Protein AF-A0A8T4RM89-F1 (afdb_monomer_lite)

Radius of gyration: 18.71 Å; chains: 1; bounding box: 39×29×62 Å

pLDDT: mean 70.45, std 10.04, range [33.88, 85.25]

Sequence (162 aa):
MEKNSELDFRMLSRFYGMNLLLMAIFMAVYLAIGGILQSGLRPEFLQIMAIVLSVIFFLFTYTWLNITHSLFAASWKTEGVLRKSLSILFRKIPFYASVFVFSTAVLLGFGIAYYLAGMGLQKFGWDVQIFVQIFTVLNVIVFYGLLVLNRIGFYRSFSKGE

Foldseek 3Di:
DPPLPPPPVVLVVVLVVVLVVLLVVLLVVLVVVLVVCVVVDDLVCSLVVLLVSLLVSLVLSLQLSVQLVVVSVVVDDNVCSNVVSVVVSVVCVVVCVVVSVVSNVVSVVVSVVLVVVLVVVVVVVDDSVVSSVVVSVVSSVVSVVVVVVVVVVVVVVVSVVD

Secondary structure (DSSP, 8-state):
--------HHHHHHHHHHHHHHHHHHHHHHHHHHHHHHHHS-HHHHHHHHHHHHHHHHHHHHHHHHHHHHHHHTT--HHHHHHHHHHHHHHHTTTTHHHHHHHHHHHHHHHHHHHHHHHHHHTTT--HHHHHHHHHHHHHHHHHHHHHHHHHHHHHHHHTT-

Structure (mmCIF, N/CA/C/O backbone):
data_AF-A0A8T4RM89-F1
#
_entry.id   AF-A0A8T4RM89-F1
#
loop_
_atom_site.group_PDB
_atom_site.id
_atom_site.type_symbol
_atom_site.label_atom_id
_atom_site.label_alt_id
_atom_site.label_comp_id
_atom_site.label_asym_id
_atom_site.label_entity_id
_atom_site.label_seq_id
_atom_site.pdbx_PDB_ins_code
_atom_site.Cartn_x
_atom_site.Cartn_y
_atom_site.Cartn_z
_atom_site.occupancy
_atom_site.B_iso_or_equiv
_atom_site.auth_seq_id
_atom_site.auth_comp_id
_atom_site.auth_asym_id
_atom_site.auth_atom_id
_atom_site.pdbx_PDB_model_num
ATOM 1 N N . MET A 1 1 ? -13.867 -9.755 39.583 1.00 35.09 1 MET A N 1
ATOM 2 C CA . MET A 1 1 ? -14.643 -10.320 38.461 1.00 35.09 1 MET A CA 1
ATOM 3 C C . MET A 1 1 ? -13.851 -10.067 37.195 1.00 35.09 1 MET A C 1
ATOM 5 O O . MET A 1 1 ? -13.931 -8.977 36.642 1.00 35.09 1 MET A O 1
ATOM 9 N N . GLU A 1 2 ? -13.026 -11.035 36.796 1.00 35.41 2 GLU A N 1
ATOM 10 C CA . GLU A 1 2 ? -12.468 -11.066 35.445 1.00 35.41 2 GLU A CA 1
ATOM 11 C C . GLU A 1 2 ? -13.641 -11.156 34.480 1.00 35.41 2 GLU A C 1
ATOM 13 O O . GLU A 1 2 ? -14.396 -12.129 34.461 1.00 35.41 2 GLU A O 1
ATOM 18 N N . LYS A 1 3 ? -13.857 -10.079 33.732 1.00 33.88 3 LYS A N 1
ATOM 19 C CA . LYS A 1 3 ? -14.789 -10.097 32.622 1.00 33.88 3 LYS A CA 1
ATOM 20 C C . LYS A 1 3 ? -14.089 -10.911 31.541 1.00 33.88 3 LYS A C 1
ATOM 22 O O . LYS A 1 3 ? -13.313 -10.347 30.781 1.00 33.88 3 LYS A O 1
ATOM 27 N N . ASN A 1 4 ? -14.317 -12.226 31.528 1.00 39.69 4 ASN A N 1
ATOM 28 C CA . ASN A 1 4 ? -13.999 -13.072 30.384 1.00 39.69 4 ASN A CA 1
ATOM 29 C C . ASN A 1 4 ? -14.623 -12.390 29.165 1.00 39.69 4 ASN A C 1
ATOM 31 O O . ASN A 1 4 ? -15.844 -12.403 28.998 1.00 39.69 4 ASN A O 1
ATOM 35 N N . SER A 1 5 ? -13.811 -11.679 28.384 1.00 47.41 5 SER A N 1
ATOM 36 C CA . SER A 1 5 ? -14.266 -11.069 27.148 1.00 47.41 5 SER A CA 1
ATOM 37 C C . SER A 1 5 ? -14.458 -12.219 26.175 1.00 47.41 5 SER A C 1
ATOM 39 O O . SER A 1 5 ? -13.520 -12.622 25.487 1.00 47.41 5 SER A O 1
ATOM 41 N N . GLU A 1 6 ? -15.654 -12.803 26.173 1.00 50.28 6 GLU A N 1
ATOM 42 C CA . GLU A 1 6 ? -16.072 -13.680 25.091 1.00 50.28 6 GLU A CA 1
ATOM 43 C C . GLU A 1 6 ? -15.785 -12.939 23.785 1.00 50.28 6 GLU A C 1
ATOM 45 O O . GLU A 1 6 ? -16.257 -11.820 23.565 1.00 50.28 6 GLU A O 1
ATOM 50 N N . LEU A 1 7 ? -14.915 -13.529 22.966 1.00 54.19 7 LEU A N 1
ATOM 51 C CA . LEU A 1 7 ? -14.594 -13.031 21.639 1.00 54.19 7 LEU A CA 1
ATOM 52 C C . LEU A 1 7 ? -15.910 -12.895 20.871 1.00 54.19 7 LEU A C 1
ATOM 54 O O . LEU A 1 7 ? -16.490 -13.891 20.442 1.00 54.19 7 LEU A O 1
ATOM 58 N N . ASP A 1 8 ? -16.392 -11.663 20.702 1.00 66.19 8 ASP A N 1
ATOM 59 C CA . ASP A 1 8 ? -17.575 -11.399 19.891 1.00 66.19 8 ASP A CA 1
ATOM 60 C C . ASP A 1 8 ? -17.214 -11.651 18.420 1.00 66.19 8 ASP A C 1
ATOM 62 O O . ASP A 1 8 ? -16.742 -10.773 17.689 1.00 66.19 8 ASP A O 1
ATOM 66 N N . PHE A 1 9 ? -17.430 -12.890 17.978 1.00 66.69 9 PHE A N 1
ATOM 67 C CA . PHE A 1 9 ? -17.194 -13.336 16.607 1.00 66.69 9 PHE A CA 1
ATOM 68 C C . PHE A 1 9 ? -17.958 -12.497 15.574 1.00 66.69 9 PHE A C 1
ATOM 70 O O . PHE A 1 9 ? -17.513 -12.376 14.429 1.00 66.69 9 PHE A O 1
ATOM 77 N N . ARG A 1 10 ? -19.084 -11.876 15.954 1.00 68.38 10 ARG A N 1
ATOM 78 C CA . ARG A 1 10 ? -19.849 -10.979 15.079 1.00 68.38 10 ARG A CA 1
ATOM 79 C C . ARG A 1 10 ? -19.154 -9.624 14.937 1.00 68.38 10 ARG A C 1
ATOM 81 O O . ARG A 1 10 ? -19.173 -9.041 13.852 1.00 68.38 10 ARG A O 1
ATOM 88 N N . MET A 1 11 ? -18.517 -9.123 15.992 1.00 64.94 11 MET A N 1
ATOM 89 C CA . MET A 1 11 ? -17.667 -7.932 15.916 1.00 64.94 11 MET A CA 1
ATOM 90 C C . MET A 1 11 ? -16.384 -8.217 15.115 1.00 64.94 11 MET A C 1
ATOM 92 O O . MET A 1 11 ? -16.002 -7.406 14.267 1.00 64.94 11 MET A O 1
ATOM 96 N N . LEU A 1 12 ? -15.779 -9.395 15.309 1.00 68.44 12 LEU A N 1
ATOM 97 C CA . LEU A 1 12 ? -14.597 -9.852 14.572 1.00 68.44 12 LEU A CA 1
ATOM 98 C C . LEU A 1 12 ? -14.866 -9.956 13.064 1.00 68.44 12 LEU A C 1
ATOM 100 O O . LEU A 1 12 ? -14.082 -9.441 12.268 1.00 68.44 12 LEU A O 1
ATOM 104 N N . SER A 1 13 ? -15.983 -10.570 12.663 1.00 70.62 13 SER A N 1
ATOM 105 C CA . SER A 1 13 ? -16.336 -10.734 11.247 1.00 70.62 13 SER A CA 1
ATOM 106 C C . SER A 1 13 ? -16.664 -9.406 10.566 1.00 70.62 13 SER A C 1
ATOM 108 O O . SER A 1 13 ? -16.230 -9.178 9.439 1.00 70.62 13 SER A O 1
ATOM 110 N N . ARG A 1 14 ? -17.351 -8.482 11.254 1.00 70.69 14 ARG A N 1
ATOM 111 C CA . ARG A 1 14 ? -17.597 -7.117 10.750 1.00 70.69 14 ARG A CA 1
ATOM 112 C C . ARG A 1 14 ? -16.303 -6.334 10.574 1.00 70.69 14 ARG A C 1
ATOM 114 O O . ARG A 1 14 ? -16.141 -5.643 9.571 1.00 70.69 14 ARG A O 1
ATOM 121 N N . PHE A 1 15 ? -15.381 -6.452 11.527 1.00 69.62 15 PHE A N 1
ATOM 122 C CA . PHE A 1 15 ? -14.071 -5.828 11.416 1.00 69.62 15 PHE A CA 1
ATOM 123 C C . PHE A 1 15 ? -13.282 -6.410 10.238 1.00 69.62 15 PHE A C 1
ATOM 125 O O . PHE A 1 15 ? -12.841 -5.655 9.373 1.00 69.62 15 PHE A O 1
ATOM 132 N N . TYR A 1 16 ? -13.154 -7.736 10.151 1.00 72.69 16 TYR A N 1
ATOM 133 C CA . TYR A 1 16 ? -12.455 -8.397 9.045 1.00 72.69 16 TYR A CA 1
ATOM 134 C C . TYR A 1 16 ? -13.074 -8.062 7.689 1.00 72.69 16 TYR A C 1
ATOM 136 O O . TYR A 1 16 ? -12.349 -7.703 6.767 1.00 72.69 16 TYR A O 1
ATOM 144 N N . GLY A 1 17 ? -14.404 -8.096 7.585 1.00 75.19 17 GLY A N 1
ATOM 145 C CA . GLY A 1 17 ? -15.129 -7.721 6.373 1.00 75.19 17 GLY A CA 1
ATOM 146 C C . GLY A 1 17 ? -14.860 -6.275 5.960 1.00 75.19 17 GLY A C 1
ATOM 147 O O . GLY A 1 17 ? -14.591 -6.014 4.792 1.00 75.19 17 GLY A O 1
ATOM 148 N N . MET A 1 18 ? -14.837 -5.337 6.912 1.00 73.00 18 MET A N 1
ATOM 149 C CA . MET A 1 18 ? -14.499 -3.939 6.629 1.00 73.00 18 MET A CA 1
ATOM 150 C C . MET A 1 18 ? -13.043 -3.776 6.174 1.00 73.00 18 MET A C 1
ATOM 152 O O . MET A 1 18 ? -12.780 -3.010 5.253 1.00 73.00 18 MET A O 1
ATOM 156 N N . ASN A 1 19 ? -12.095 -4.496 6.781 1.00 72.62 19 ASN A N 1
ATOM 157 C CA . ASN A 1 19 ? -10.687 -4.425 6.376 1.00 72.62 19 ASN A CA 1
ATOM 158 C C . ASN A 1 19 ? -10.471 -5.049 4.997 1.00 72.62 19 ASN A C 1
ATOM 160 O O . ASN A 1 19 ? -9.739 -4.472 4.203 1.00 72.62 19 ASN A O 1
ATOM 164 N N . LEU A 1 20 ? -11.136 -6.169 4.695 1.00 74.81 20 LEU A N 1
ATOM 165 C CA . LEU A 1 20 ? -11.129 -6.792 3.369 1.00 74.81 20 LEU A CA 1
ATOM 166 C C . LEU A 1 20 ? -11.742 -5.874 2.311 1.00 74.81 20 LEU A C 1
ATOM 168 O O . LEU A 1 20 ? -11.179 -5.730 1.231 1.00 74.81 20 LEU A O 1
ATOM 172 N N . LEU A 1 21 ? -12.857 -5.211 2.628 1.00 78.00 21 LEU A N 1
ATOM 173 C CA . LEU A 1 21 ? -13.485 -4.248 1.727 1.00 78.00 21 LEU A CA 1
ATOM 174 C C . LEU A 1 21 ? -12.573 -3.045 1.469 1.00 78.00 21 LEU A C 1
ATOM 176 O O . LEU A 1 21 ? -12.361 -2.678 0.317 1.00 78.00 21 LEU A O 1
ATOM 180 N N . LEU A 1 22 ? -12.001 -2.456 2.525 1.00 73.94 22 LEU A N 1
ATOM 181 C CA . LEU A 1 22 ? -11.028 -1.370 2.393 1.00 73.94 22 LEU A CA 1
ATOM 182 C C . LEU A 1 22 ? -9.839 -1.818 1.547 1.00 73.94 22 LEU A C 1
ATOM 184 O O . LEU A 1 22 ? -9.457 -1.116 0.621 1.00 73.94 22 LEU A O 1
ATOM 188 N N . MET A 1 23 ? -9.306 -3.006 1.819 1.00 73.56 23 MET A N 1
ATOM 189 C CA . MET A 1 23 ? -8.231 -3.621 1.051 1.00 73.56 23 MET A CA 1
ATOM 190 C C . MET A 1 23 ? -8.590 -3.767 -0.433 1.00 73.56 23 MET A C 1
ATOM 192 O O . MET A 1 23 ? -7.787 -3.375 -1.273 1.00 73.56 23 MET A O 1
ATOM 196 N N . ALA A 1 24 ? -9.785 -4.253 -0.768 1.00 76.88 24 ALA A N 1
ATOM 197 C CA . ALA A 1 24 ? -10.232 -4.392 -2.153 1.00 76.88 24 ALA A CA 1
ATOM 198 C C . ALA A 1 24 ? -10.378 -3.034 -2.861 1.00 76.88 24 ALA A C 1
ATOM 200 O O . ALA A 1 24 ? -9.917 -2.876 -3.991 1.00 76.88 24 ALA A O 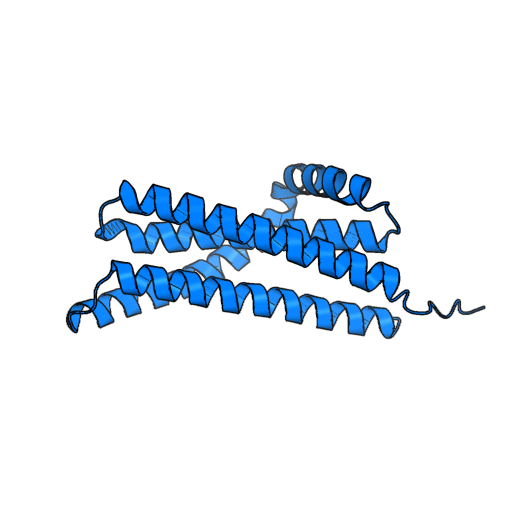1
ATOM 201 N N . ILE A 1 25 ? -10.966 -2.037 -2.186 1.00 81.44 25 ILE A N 1
ATOM 202 C CA . ILE A 1 25 ? -11.089 -0.663 -2.706 1.00 81.44 25 ILE A CA 1
ATOM 203 C C . ILE A 1 25 ? -9.704 -0.090 -2.987 1.00 81.44 25 ILE A C 1
ATOM 205 O O . ILE A 1 25 ? -9.446 0.455 -4.057 1.00 81.44 25 ILE A O 1
ATOM 209 N N . PHE A 1 26 ? -8.795 -0.251 -2.032 1.00 77.88 26 PHE A N 1
ATOM 210 C CA . PHE A 1 26 ? -7.425 0.189 -2.170 1.00 77.88 26 PHE A CA 1
ATOM 211 C C . PHE A 1 26 ? -6.739 -0.499 -3.350 1.00 77.88 26 PHE A C 1
ATOM 213 O O . PHE A 1 26 ? -6.198 0.180 -4.221 1.00 77.88 26 PHE A O 1
ATOM 220 N N . MET A 1 27 ? -6.815 -1.821 -3.437 1.00 78.19 27 MET A N 1
ATOM 221 C CA . MET A 1 27 ? -6.244 -2.562 -4.553 1.00 78.19 27 MET A CA 1
ATOM 222 C C . MET A 1 27 ? -6.765 -2.050 -5.903 1.00 78.19 27 MET A C 1
ATOM 224 O O . MET A 1 27 ? -5.969 -1.825 -6.813 1.00 78.19 27 MET A O 1
ATOM 228 N N . ALA A 1 28 ? -8.068 -1.783 -6.018 1.00 83.31 28 ALA A N 1
ATOM 229 C CA . ALA A 1 28 ? -8.649 -1.210 -7.229 1.00 83.31 28 ALA A CA 1
ATOM 230 C C . ALA A 1 28 ? -8.069 0.178 -7.555 1.00 83.31 28 ALA A C 1
ATOM 232 O O . ALA A 1 28 ? -7.709 0.435 -8.702 1.00 83.31 28 ALA A O 1
ATOM 233 N N . VAL A 1 29 ? -7.914 1.053 -6.554 1.00 83.94 29 VAL A N 1
ATOM 234 C CA . VAL A 1 29 ? -7.299 2.381 -6.725 1.00 83.94 29 VAL A CA 1
ATOM 235 C C . VAL A 1 29 ? -5.838 2.268 -7.167 1.00 83.94 29 VAL A C 1
ATOM 237 O O . VAL A 1 29 ? -5.429 2.957 -8.098 1.00 83.94 29 VAL A O 1
ATOM 240 N N . TYR A 1 30 ? -5.056 1.390 -6.540 1.00 82.88 30 TYR A N 1
ATOM 241 C CA . TYR A 1 30 ? -3.652 1.174 -6.891 1.00 82.88 30 TYR A CA 1
ATOM 242 C C . TYR A 1 30 ? -3.492 0.670 -8.328 1.00 82.88 30 TYR A C 1
ATOM 244 O O . TYR A 1 30 ? -2.686 1.217 -9.081 1.00 82.88 30 TYR A O 1
ATOM 252 N N . LEU A 1 31 ? -4.300 -0.314 -8.736 1.00 82.00 31 LEU A N 1
ATOM 253 C CA . LEU A 1 31 ? -4.291 -0.835 -10.104 1.00 82.00 31 LEU A CA 1
ATOM 254 C C . LEU A 1 31 ? -4.750 0.217 -11.122 1.00 82.00 31 LEU A C 1
ATOM 256 O O . LEU A 1 31 ? -4.137 0.338 -12.180 1.00 82.00 31 LEU A O 1
ATOM 260 N N . ALA A 1 32 ? -5.778 1.008 -10.800 1.00 85.25 32 ALA A N 1
ATOM 261 C CA . ALA A 1 32 ? -6.267 2.069 -11.677 1.00 85.25 32 ALA A CA 1
ATOM 262 C C . ALA A 1 32 ? -5.213 3.168 -11.887 1.00 85.25 32 ALA A C 1
ATOM 264 O O . ALA A 1 32 ? -4.906 3.519 -13.025 1.00 85.25 32 ALA A O 1
ATOM 265 N N . ILE A 1 33 ? -4.612 3.675 -10.803 1.00 83.31 33 ILE A N 1
ATOM 266 C CA . ILE A 1 33 ? -3.549 4.687 -10.883 1.00 83.31 33 ILE A CA 1
ATOM 267 C C . ILE A 1 33 ? -2.328 4.115 -11.612 1.00 83.31 33 ILE A C 1
ATOM 269 O O . ILE A 1 33 ? -1.777 4.776 -12.491 1.00 83.31 33 ILE A O 1
ATOM 273 N N . GLY A 1 34 ? -1.934 2.878 -11.296 1.00 80.88 34 GLY A N 1
ATOM 274 C CA . GLY A 1 34 ? -0.837 2.185 -11.969 1.00 80.88 34 GLY A CA 1
ATOM 275 C C . GLY A 1 34 ? -1.067 2.046 -13.475 1.00 80.88 34 GLY A C 1
ATOM 276 O O . GLY A 1 34 ? -0.172 2.363 -14.254 1.00 80.88 34 GLY A O 1
ATOM 277 N N . GLY A 1 35 ? -2.273 1.651 -13.893 1.00 81.62 35 GLY A N 1
ATOM 278 C CA . GLY A 1 35 ? -2.643 1.530 -15.305 1.00 81.62 35 GLY A CA 1
ATOM 279 C C . GLY A 1 35 ? -2.631 2.869 -16.049 1.00 81.62 35 GLY A C 1
ATOM 280 O O . GLY A 1 35 ? -2.062 2.960 -17.137 1.00 81.62 35 GLY A O 1
ATOM 281 N N . ILE A 1 36 ? -3.184 3.929 -15.447 1.00 84.06 36 ILE A N 1
ATOM 282 C CA . ILE A 1 36 ? -3.164 5.282 -16.031 1.00 84.06 36 ILE A CA 1
ATOM 283 C C . ILE A 1 36 ? -1.719 5.754 -16.220 1.00 84.06 36 ILE A C 1
ATOM 285 O O . ILE A 1 36 ? -1.348 6.193 -17.308 1.00 84.06 36 ILE A O 1
ATOM 289 N N . LEU A 1 37 ? -0.880 5.624 -15.191 1.00 80.25 37 LEU A N 1
ATOM 290 C CA . LEU A 1 37 ? 0.514 6.062 -15.262 1.00 80.25 37 LEU A CA 1
ATOM 291 C C . LEU A 1 37 ? 1.323 5.258 -16.283 1.00 80.25 37 LEU A C 1
ATOM 293 O O . LEU A 1 37 ? 2.133 5.840 -17.001 1.00 80.25 37 LEU A O 1
ATOM 297 N N . GLN A 1 38 ? 1.072 3.952 -16.406 1.00 76.25 38 GLN A N 1
ATOM 298 C CA . GLN A 1 38 ? 1.719 3.119 -17.422 1.00 76.25 38 GLN A CA 1
ATOM 299 C C . GLN A 1 38 ? 1.408 3.574 -18.852 1.00 76.25 38 GLN A C 1
ATOM 301 O O . GLN A 1 38 ? 2.278 3.470 -19.710 1.00 76.25 38 GLN A O 1
ATOM 306 N N . SER A 1 39 ? 0.213 4.114 -19.109 1.00 78.31 39 SER A N 1
ATOM 307 C CA . SER A 1 39 ? -0.162 4.593 -20.448 1.00 78.31 39 SER A CA 1
ATOM 308 C C . SER A 1 39 ? 0.529 5.899 -20.867 1.00 78.31 39 SER A C 1
ATOM 310 O O . SER A 1 39 ? 0.639 6.175 -22.059 1.00 78.31 39 SER A O 1
ATOM 312 N N . GLY A 1 40 ? 1.003 6.700 -19.905 1.00 79.19 40 GLY A N 1
ATOM 313 C CA . GLY A 1 40 ? 1.611 8.013 -20.157 1.00 79.19 40 GLY A CA 1
ATOM 314 C C . GLY A 1 40 ? 3.127 8.081 -19.956 1.00 79.19 40 GLY A C 1
ATOM 315 O O . GLY A 1 40 ? 3.738 9.098 -20.285 1.00 79.19 40 GLY A O 1
ATOM 316 N N . LEU A 1 41 ? 3.748 7.039 -19.396 1.00 80.50 41 LEU A N 1
ATOM 317 C CA . LEU A 1 41 ? 5.166 7.034 -19.033 1.00 80.50 41 LEU A CA 1
ATOM 318 C C . LEU A 1 41 ? 6.008 6.214 -20.008 1.00 80.50 41 LEU A C 1
ATOM 320 O O . LEU A 1 41 ? 5.593 5.173 -20.510 1.00 80.50 41 LEU A O 1
ATOM 324 N N . ARG A 1 42 ? 7.251 6.659 -20.222 1.00 77.88 42 ARG A N 1
ATOM 325 C CA . ARG A 1 42 ? 8.227 5.881 -20.990 1.00 77.88 42 ARG A CA 1
ATOM 326 C C . ARG A 1 42 ? 8.578 4.581 -20.247 1.00 77.88 42 ARG A C 1
ATOM 328 O O . ARG A 1 42 ? 8.692 4.622 -19.018 1.00 77.88 42 ARG A O 1
ATOM 335 N N . PRO A 1 43 ? 8.838 3.466 -20.962 1.00 71.81 43 PRO A N 1
ATOM 336 C CA . PRO A 1 43 ? 9.138 2.156 -20.368 1.00 71.81 43 PRO A CA 1
ATOM 337 C C . PRO A 1 43 ? 10.243 2.171 -19.302 1.00 71.81 43 PRO A C 1
ATOM 339 O O . PRO A 1 43 ? 10.142 1.507 -18.273 1.00 71.81 43 PRO A O 1
ATOM 342 N N . GLU A 1 44 ? 11.267 2.990 -19.528 1.00 75.38 44 GLU A N 1
ATOM 343 C CA . GLU A 1 44 ? 12.419 3.225 -18.648 1.00 75.38 44 GLU A CA 1
ATOM 344 C C . GLU A 1 44 ? 12.036 3.750 -17.250 1.00 75.38 44 GLU A C 1
ATOM 346 O O . GLU A 1 44 ? 12.696 3.419 -16.266 1.00 75.38 44 GLU A O 1
ATOM 351 N N . PHE A 1 45 ? 10.928 4.490 -17.118 1.00 78.25 45 PHE A N 1
ATOM 352 C CA . PHE A 1 45 ? 10.457 5.012 -15.829 1.00 78.25 45 PHE A CA 1
ATOM 353 C C . PHE A 1 45 ? 9.391 4.140 -15.157 1.00 78.25 45 PHE A C 1
ATOM 355 O O . PHE A 1 45 ? 9.079 4.361 -13.984 1.00 78.25 45 PHE A O 1
ATOM 362 N N . LEU A 1 46 ? 8.838 3.138 -15.853 1.00 73.94 46 LEU A N 1
ATOM 363 C CA . LEU A 1 46 ? 7.726 2.329 -15.339 1.00 73.94 46 LEU A CA 1
ATOM 364 C C . LEU A 1 46 ? 8.092 1.570 -14.064 1.00 73.94 46 LEU A C 1
ATOM 366 O O . LEU A 1 46 ? 7.295 1.516 -13.129 1.00 73.94 46 LEU A O 1
ATOM 370 N N . GLN A 1 47 ? 9.305 1.019 -13.999 1.00 70.00 47 GLN A N 1
ATOM 371 C CA . GLN A 1 47 ? 9.760 0.253 -12.837 1.00 70.00 47 GLN A CA 1
ATOM 372 C C . GLN A 1 47 ? 9.928 1.145 -11.603 1.00 70.00 47 GLN A C 1
ATOM 374 O O . GLN A 1 47 ? 9.429 0.811 -10.530 1.00 70.00 47 GLN A O 1
ATOM 379 N N . ILE A 1 48 ? 10.574 2.305 -11.763 1.00 74.19 48 ILE A N 1
ATOM 380 C CA . ILE A 1 48 ? 10.781 3.271 -10.676 1.00 74.19 48 ILE A CA 1
ATOM 381 C C . ILE A 1 48 ? 9.435 3.808 -10.186 1.00 74.19 48 ILE A C 1
ATOM 383 O O . ILE A 1 48 ? 9.185 3.843 -8.982 1.00 74.19 48 ILE A O 1
ATOM 387 N N . MET A 1 49 ? 8.537 4.162 -11.109 1.00 77.44 49 MET A N 1
ATOM 388 C CA . MET A 1 49 ? 7.206 4.646 -10.755 1.00 77.44 49 MET A CA 1
ATOM 389 C C . MET A 1 49 ? 6.400 3.580 -10.008 1.00 77.44 49 MET A C 1
ATOM 391 O O . MET A 1 49 ? 5.793 3.888 -8.986 1.00 77.44 49 MET A O 1
ATOM 395 N N . ALA A 1 50 ? 6.432 2.322 -10.460 1.00 73.44 50 ALA A N 1
ATOM 396 C CA . ALA A 1 50 ? 5.758 1.222 -9.776 1.00 73.44 50 ALA A CA 1
ATOM 397 C C . ALA A 1 50 ? 6.264 1.050 -8.333 1.00 73.44 50 ALA A C 1
ATOM 399 O O . ALA A 1 50 ? 5.453 0.867 -7.424 1.00 73.44 50 ALA A O 1
ATOM 400 N N . ILE A 1 51 ? 7.577 1.167 -8.094 1.00 72.75 51 ILE A N 1
ATOM 401 C CA . ILE A 1 51 ? 8.158 1.116 -6.741 1.00 72.75 51 ILE A CA 1
ATOM 402 C C . ILE A 1 51 ? 7.633 2.272 -5.886 1.00 72.75 51 ILE A C 1
ATOM 404 O O . ILE A 1 51 ? 7.097 2.033 -4.804 1.00 72.75 51 ILE A O 1
ATOM 408 N N . VAL A 1 52 ? 7.750 3.513 -6.370 1.00 76.00 52 VAL A N 1
ATOM 409 C CA . VAL A 1 52 ? 7.327 4.716 -5.630 1.00 76.00 52 VAL A CA 1
ATOM 410 C C . VAL A 1 52 ? 5.842 4.648 -5.282 1.00 76.00 52 VAL A C 1
ATOM 412 O O . VAL A 1 52 ? 5.466 4.880 -4.131 1.00 76.00 52 VAL A O 1
ATOM 415 N N . LEU A 1 53 ? 5.005 4.266 -6.251 1.00 78.31 53 LEU A N 1
ATOM 416 C CA . LEU A 1 53 ? 3.571 4.123 -6.037 1.00 78.31 53 LEU A CA 1
ATOM 417 C C . LEU A 1 53 ? 3.285 3.065 -4.970 1.00 78.31 53 LEU A C 1
ATOM 419 O O . LEU A 1 53 ? 2.517 3.326 -4.051 1.00 78.31 53 LEU A O 1
ATOM 423 N N . SER A 1 54 ? 3.940 1.903 -5.057 1.00 74.81 54 SER A N 1
ATOM 424 C CA . SER A 1 54 ? 3.772 0.810 -4.091 1.00 74.81 54 SER A CA 1
ATOM 425 C C . SER A 1 54 ? 4.151 1.247 -2.682 1.00 74.81 54 SER A C 1
ATOM 427 O O . SER A 1 54 ? 3.412 0.975 -1.743 1.00 74.81 54 SER A O 1
ATOM 429 N N . VAL A 1 55 ? 5.260 1.977 -2.529 1.00 74.25 55 VAL A N 1
ATOM 430 C CA . VAL A 1 55 ? 5.732 2.465 -1.226 1.00 74.25 55 VAL A CA 1
ATOM 431 C C . VAL A 1 55 ? 4.695 3.362 -0.563 1.00 74.25 55 VAL A C 1
ATOM 433 O O . VAL A 1 55 ? 4.266 3.094 0.562 1.00 74.25 55 VAL A O 1
ATOM 436 N N . ILE A 1 56 ? 4.267 4.410 -1.272 1.00 76.38 56 ILE A N 1
ATOM 437 C CA . ILE A 1 56 ? 3.283 5.376 -0.767 1.00 76.38 56 ILE A CA 1
ATOM 438 C C . ILE A 1 56 ? 1.985 4.649 -0.417 1.00 76.38 56 ILE A C 1
ATOM 440 O O . ILE A 1 56 ? 1.408 4.847 0.656 1.00 76.38 56 ILE A O 1
ATOM 444 N N . PHE A 1 57 ? 1.552 3.771 -1.316 1.00 78.69 57 PHE A N 1
ATOM 445 C CA . PHE A 1 57 ? 0.295 3.061 -1.209 1.00 78.69 57 PHE A CA 1
ATOM 446 C C . PHE A 1 57 ? 0.251 2.095 -0.019 1.00 78.69 57 PHE A C 1
ATOM 448 O O . PHE A 1 57 ? -0.705 2.089 0.764 1.00 78.69 57 PHE A O 1
ATOM 455 N N . PHE A 1 58 ? 1.308 1.307 0.155 1.00 74.69 58 PHE A N 1
ATOM 456 C CA . PHE A 1 58 ? 1.446 0.349 1.244 1.00 74.69 58 PHE A CA 1
ATOM 457 C C . PHE A 1 58 ? 1.523 1.039 2.599 1.00 74.69 58 PHE A C 1
ATOM 459 O O . PHE A 1 58 ? 0.819 0.645 3.530 1.00 74.69 58 PHE A O 1
ATOM 466 N N . LEU A 1 59 ? 2.293 2.119 2.706 1.00 74.81 59 LEU A N 1
ATOM 467 C CA . LEU A 1 59 ? 2.396 2.884 3.945 1.00 74.81 59 LEU A CA 1
ATOM 468 C C . LEU A 1 59 ? 1.064 3.501 4.365 1.00 74.81 59 LEU A C 1
ATOM 470 O O . LEU A 1 59 ? 0.665 3.409 5.533 1.00 74.81 59 LEU A O 1
ATOM 474 N N . PHE A 1 60 ? 0.353 4.088 3.406 1.00 77.88 60 PHE A N 1
ATOM 475 C CA . PHE A 1 60 ? -0.958 4.673 3.646 1.00 77.88 60 PHE A CA 1
ATOM 476 C C . PHE A 1 60 ? -1.969 3.613 4.097 1.00 77.88 60 PHE A C 1
ATOM 478 O O . PHE A 1 60 ? -2.619 3.773 5.132 1.00 77.88 60 PHE A O 1
ATOM 485 N N . THR A 1 61 ? -2.035 2.492 3.373 1.00 76.94 61 THR A N 1
ATOM 486 C CA . THR A 1 61 ? -2.949 1.380 3.667 1.00 76.94 61 THR A CA 1
ATOM 487 C C . THR A 1 61 ? -2.651 0.762 5.034 1.00 76.94 61 THR A C 1
ATOM 489 O O . THR A 1 61 ? -3.558 0.591 5.847 1.00 76.94 61 THR A O 1
ATOM 492 N N . TYR A 1 62 ? -1.380 0.490 5.341 1.00 74.81 62 TYR A N 1
ATOM 493 C CA . TYR A 1 62 ? -0.963 -0.055 6.635 1.00 74.81 62 TYR A CA 1
ATOM 494 C C . TYR A 1 62 ? -1.351 0.861 7.800 1.00 74.81 62 TYR A C 1
ATOM 496 O O . TYR A 1 62 ? -1.904 0.407 8.807 1.00 74.81 62 TYR A O 1
ATOM 504 N N . THR A 1 63 ? -1.090 2.162 7.662 1.00 74.38 63 THR A N 1
ATOM 505 C CA . THR A 1 63 ? -1.374 3.147 8.712 1.00 74.38 63 THR A CA 1
ATOM 506 C C . THR A 1 63 ? -2.874 3.303 8.926 1.00 74.38 63 THR A C 1
ATOM 508 O O . THR A 1 63 ? -3.338 3.265 10.067 1.00 74.38 63 THR A O 1
ATOM 511 N N . TRP A 1 64 ? -3.652 3.418 7.847 1.00 76.94 64 TRP A N 1
ATOM 512 C CA . TRP A 1 64 ? -5.100 3.557 7.957 1.00 76.94 64 TRP A CA 1
ATOM 513 C C . TRP A 1 64 ? -5.718 2.309 8.596 1.00 76.94 64 TRP A C 1
ATOM 515 O O . TRP A 1 64 ? -6.429 2.438 9.592 1.00 76.94 64 TRP A O 1
ATOM 525 N N . LEU A 1 65 ? -5.365 1.103 8.139 1.00 76.31 65 LEU A N 1
ATOM 526 C CA . LEU A 1 65 ? -5.873 -0.135 8.742 1.00 76.31 65 LEU A CA 1
ATOM 527 C C . LEU A 1 65 ? -5.539 -0.224 10.241 1.00 76.31 65 LEU A C 1
ATOM 529 O O . LEU A 1 65 ? -6.389 -0.640 11.025 1.00 76.31 65 LEU A O 1
ATOM 533 N N . ASN A 1 66 ? -4.350 0.221 10.669 1.00 74.12 66 ASN A N 1
ATOM 534 C CA . ASN A 1 66 ? -3.993 0.275 12.092 1.00 74.12 66 ASN A CA 1
ATOM 535 C C . ASN A 1 66 ? -4.869 1.246 12.889 1.00 74.12 66 ASN A C 1
ATOM 537 O O . ASN A 1 66 ? -5.364 0.889 13.955 1.00 74.12 66 ASN A O 1
ATOM 541 N N . ILE A 1 67 ? -5.114 2.448 12.369 1.00 73.75 67 ILE A N 1
ATOM 542 C CA . ILE A 1 67 ? -5.964 3.440 13.040 1.00 73.75 67 ILE A CA 1
ATOM 543 C C . ILE A 1 67 ? -7.414 2.950 13.115 1.00 73.75 67 ILE A C 1
ATOM 545 O O . ILE A 1 67 ? -8.048 3.031 14.169 1.00 73.75 67 ILE A O 1
ATOM 549 N N . THR A 1 68 ? -7.943 2.432 12.005 1.00 73.00 68 THR A N 1
ATOM 550 C CA . THR A 1 68 ? -9.277 1.828 11.927 1.00 73.00 68 THR A CA 1
ATOM 551 C C . THR A 1 68 ? -9.416 0.705 12.948 1.00 73.00 68 THR A C 1
ATOM 553 O O . THR A 1 68 ? -10.425 0.639 13.645 1.00 73.00 68 THR A O 1
ATOM 556 N N . HIS A 1 69 ? -8.383 -0.124 13.100 1.00 71.50 69 HIS A N 1
ATOM 557 C CA . HIS A 1 69 ? -8.331 -1.185 14.098 1.00 71.50 69 HIS A CA 1
ATOM 558 C C . HIS A 1 69 ? -8.358 -0.667 15.538 1.00 71.50 69 HIS A C 1
ATOM 560 O O . HIS A 1 69 ? -9.231 -1.076 16.302 1.00 71.50 69 HIS A O 1
ATOM 566 N N . SER A 1 70 ? -7.479 0.272 15.902 1.00 70.44 70 SER A N 1
ATOM 567 C CA . SER A 1 70 ? -7.444 0.840 17.258 1.00 70.44 70 SER A CA 1
ATOM 568 C C . SER A 1 70 ? -8.768 1.499 17.652 1.00 70.44 70 SER A C 1
ATOM 570 O O . SER A 1 70 ? -9.210 1.386 18.793 1.00 70.44 70 SER A O 1
ATOM 572 N N . LEU A 1 71 ? -9.436 2.163 16.706 1.00 72.50 71 LEU A N 1
ATOM 573 C CA . LEU A 1 71 ? -10.749 2.763 16.944 1.00 72.50 71 LEU A CA 1
ATOM 574 C C . LEU A 1 71 ? -11.850 1.708 17.111 1.00 72.50 71 LEU A C 1
ATOM 576 O O . LEU A 1 71 ? -12.728 1.875 17.954 1.00 72.50 71 LEU A O 1
ATOM 580 N N . PHE A 1 72 ? -11.802 0.618 16.343 1.00 70.75 72 PHE A N 1
ATOM 581 C CA . PHE A 1 72 ? -12.771 -0.472 16.469 1.00 70.75 72 PHE A CA 1
ATOM 582 C C . PHE A 1 72 ? -12.612 -1.221 17.800 1.00 70.75 72 PHE A C 1
ATOM 584 O O . PHE A 1 72 ? -13.611 -1.495 18.460 1.00 70.75 72 PHE A O 1
ATOM 591 N N . ALA A 1 73 ? -11.370 -1.469 18.238 1.00 66.75 73 ALA A N 1
ATOM 592 C CA . ALA A 1 73 ? -11.066 -2.055 19.547 1.00 66.75 73 ALA A CA 1
ATOM 593 C C . ALA A 1 73 ? -11.591 -1.190 20.709 1.00 66.75 73 ALA A C 1
ATOM 595 O O . ALA A 1 73 ? -12.075 -1.708 21.711 1.00 66.75 73 ALA A O 1
ATOM 596 N N . ALA A 1 74 ? -11.606 0.135 20.540 1.00 68.25 74 ALA A N 1
ATOM 597 C CA . ALA A 1 74 ? -12.206 1.069 21.492 1.00 68.25 74 ALA A CA 1
ATOM 598 C C . ALA A 1 74 ? -13.756 1.114 21.450 1.00 68.25 74 ALA A C 1
ATOM 600 O O . ALA A 1 74 ? -14.350 2.051 21.980 1.00 68.25 74 ALA A O 1
ATOM 601 N N . SER A 1 75 ? -14.421 0.129 20.826 1.00 67.31 75 SER A N 1
ATOM 602 C CA . SER A 1 75 ? -15.890 -0.026 20.758 1.00 67.31 75 SER A CA 1
ATOM 603 C C . SER A 1 75 ? -16.644 1.070 19.987 1.00 67.31 75 SER A C 1
ATOM 605 O O . SER A 1 75 ? -17.789 1.404 20.294 1.00 67.31 75 SER A O 1
ATOM 607 N N . TRP A 1 76 ? -16.026 1.643 18.952 1.00 66.56 76 TRP A N 1
ATOM 608 C CA . TRP A 1 76 ? -16.668 2.656 18.108 1.00 66.56 76 TRP A CA 1
ATOM 609 C C . TRP A 1 76 ? -17.605 2.029 17.060 1.00 66.56 76 TRP A C 1
ATOM 611 O O . TRP A 1 76 ? -17.313 0.980 16.488 1.00 66.56 76 TRP A O 1
ATOM 621 N N . LYS A 1 77 ? -18.721 2.706 16.740 1.00 72.75 77 LYS A N 1
ATOM 622 C CA . LYS A 1 77 ? -19.606 2.316 15.622 1.00 72.75 77 LYS A CA 1
ATOM 623 C C . LYS A 1 77 ? -18.847 2.382 14.289 1.00 72.75 77 LYS A C 1
ATOM 625 O O . LYS A 1 77 ? -18.128 3.349 14.045 1.00 72.75 77 LYS A O 1
ATOM 630 N N . THR A 1 78 ? -19.069 1.407 13.404 1.00 68.44 78 THR A N 1
ATOM 631 C CA . THR A 1 78 ? -18.348 1.213 12.127 1.00 68.44 78 THR A CA 1
ATOM 632 C C . THR A 1 78 ? -18.245 2.480 11.265 1.00 68.44 78 THR A C 1
ATOM 634 O O . THR A 1 78 ? -17.160 2.832 10.810 1.00 68.44 78 THR A O 1
ATOM 637 N N . GLU A 1 79 ? -19.343 3.218 11.100 1.00 69.81 79 GLU A N 1
ATOM 638 C CA . GLU A 1 79 ? -19.376 4.469 10.327 1.00 69.81 79 GLU A CA 1
ATOM 639 C C . GLU A 1 79 ? -18.506 5.574 10.959 1.00 69.81 79 GLU A C 1
ATOM 641 O O . GLU A 1 79 ? -17.729 6.254 10.283 1.00 69.81 79 GLU A O 1
ATOM 646 N N . GLY A 1 80 ? -18.560 5.697 12.289 1.00 72.69 80 GLY A N 1
ATOM 647 C CA . GLY A 1 80 ? -17.733 6.634 13.049 1.00 72.69 80 GLY A CA 1
ATOM 648 C C . GLY A 1 80 ? -16.246 6.278 13.012 1.00 72.69 80 GLY A C 1
ATOM 649 O O . GLY A 1 80 ? -15.403 7.176 13.000 1.00 72.69 80 GLY A O 1
ATOM 650 N N . VAL A 1 81 ? -15.917 4.984 12.936 1.00 76.19 81 VAL A N 1
ATOM 651 C CA . VAL A 1 81 ? -14.537 4.499 12.807 1.00 76.19 81 VAL A CA 1
ATOM 652 C C . VAL A 1 81 ? -13.922 4.944 11.486 1.00 76.19 81 VAL A C 1
ATOM 654 O O . VAL A 1 81 ? -12.824 5.495 11.494 1.00 76.19 81 VAL A O 1
ATOM 657 N N . LEU A 1 82 ? -14.613 4.756 10.359 1.00 74.94 82 LEU A N 1
ATOM 658 C CA . LEU A 1 82 ? -14.083 5.123 9.041 1.00 74.94 82 LEU A CA 1
ATOM 659 C C . LEU A 1 82 ? -13.790 6.625 8.951 1.00 74.94 82 LEU A C 1
ATOM 661 O O . LEU A 1 82 ? -12.661 7.022 8.659 1.00 74.94 82 LEU A O 1
ATOM 665 N N . ARG A 1 83 ? -14.759 7.472 9.312 1.00 78.44 83 ARG A N 1
ATOM 666 C CA . ARG A 1 83 ? -14.586 8.933 9.262 1.00 78.44 83 ARG A CA 1
ATOM 667 C C . ARG A 1 83 ? -13.480 9.419 10.201 1.00 78.44 83 ARG A C 1
ATOM 669 O O . ARG A 1 83 ? -12.662 10.261 9.828 1.00 78.44 83 ARG A O 1
ATOM 676 N N . LYS A 1 84 ? -13.431 8.880 11.422 1.00 79.12 84 LYS A N 1
ATOM 677 C CA . LYS A 1 84 ? -12.428 9.277 12.414 1.00 79.12 84 LYS A CA 1
ATOM 678 C C . LYS A 1 84 ? -11.038 8.741 12.072 1.00 79.12 84 LYS A C 1
ATOM 680 O O . LYS A 1 84 ? -10.062 9.451 12.290 1.00 79.12 84 LYS A O 1
ATOM 685 N N . SER A 1 85 ? -10.943 7.548 11.487 1.00 76.62 85 SER A N 1
ATOM 686 C CA . SER A 1 85 ? -9.667 6.974 11.050 1.00 76.62 85 SER A CA 1
ATOM 687 C C . SER A 1 85 ? -9.003 7.810 9.960 1.00 76.62 85 SER A C 1
ATOM 689 O O . SER A 1 85 ? -7.834 8.149 10.113 1.00 76.62 85 SER A O 1
ATOM 691 N N . LEU A 1 86 ? -9.764 8.266 8.960 1.00 77.25 86 LEU A N 1
ATOM 692 C CA . LEU A 1 86 ? -9.293 9.229 7.958 1.00 77.25 86 LEU A CA 1
ATOM 693 C C . LEU A 1 86 ? -8.800 10.530 8.595 1.00 77.25 86 LEU A C 1
ATOM 695 O O . LEU A 1 86 ? -7.695 10.989 8.315 1.00 77.25 86 LEU A O 1
ATOM 699 N N . SER A 1 87 ? -9.595 11.116 9.495 1.00 80.00 87 SER A N 1
ATOM 700 C CA . SER A 1 87 ? -9.207 12.363 10.162 1.00 80.00 87 SER A CA 1
ATOM 701 C C . SER A 1 87 ? -7.925 12.216 10.990 1.00 80.00 87 SER A C 1
ATOM 703 O O . SER A 1 87 ? -7.104 13.133 10.996 1.00 80.00 87 SER A O 1
ATOM 705 N N . ILE A 1 88 ? -7.748 11.093 11.692 1.00 78.00 88 ILE A N 1
ATOM 706 C CA . ILE A 1 88 ? -6.540 10.825 12.482 1.00 78.00 88 ILE A CA 1
ATOM 707 C C . ILE A 1 88 ? -5.351 10.561 11.564 1.00 78.00 88 ILE A C 1
ATOM 709 O O . ILE A 1 88 ? -4.275 11.084 11.840 1.00 78.00 88 ILE A O 1
ATOM 713 N N . LEU A 1 89 ? -5.546 9.804 10.481 1.00 75.00 89 LEU A N 1
ATOM 714 C CA . LEU A 1 89 ? -4.511 9.495 9.499 1.00 75.00 89 LEU A CA 1
ATOM 715 C C . LEU A 1 89 ? -3.862 10.781 8.994 1.00 75.00 89 LEU A C 1
ATOM 717 O O . LEU A 1 89 ? -2.663 10.949 9.180 1.00 75.00 89 LEU A O 1
ATOM 721 N N . PHE A 1 90 ? -4.659 11.727 8.486 1.00 74.44 90 PHE A N 1
ATOM 722 C CA . PHE A 1 90 ? -4.152 13.007 7.980 1.00 74.44 90 PHE A CA 1
ATOM 723 C C . PHE A 1 90 ? -3.539 13.904 9.063 1.00 74.44 90 PHE A C 1
ATOM 725 O O . PHE A 1 90 ? -2.565 14.603 8.797 1.00 74.44 90 PHE A O 1
ATOM 732 N N . ARG A 1 91 ? -4.053 13.873 10.299 1.00 76.56 91 ARG A N 1
ATOM 733 C CA . ARG A 1 91 ? -3.486 14.663 11.410 1.00 76.56 91 ARG A CA 1
ATOM 734 C C . ARG A 1 91 ? -2.175 14.097 11.952 1.00 76.56 91 ARG A C 1
ATOM 736 O O . ARG A 1 91 ? -1.356 14.856 12.458 1.00 76.56 91 ARG A O 1
ATOM 743 N N . LYS A 1 92 ? -1.986 12.776 11.896 1.00 68.31 92 LYS A N 1
ATOM 744 C CA . LYS A 1 92 ? -0.833 12.083 12.489 1.00 68.31 92 LYS A CA 1
ATOM 745 C C . LYS A 1 92 ? 0.235 11.664 11.484 1.00 68.31 92 LYS A C 1
ATOM 747 O O . LYS A 1 92 ? 1.223 11.081 11.918 1.00 68.31 92 LYS A O 1
ATOM 752 N N . ILE A 1 93 ? 0.110 12.010 10.199 1.00 66.06 93 ILE A N 1
ATOM 753 C CA . ILE A 1 93 ? 1.174 11.796 9.195 1.00 66.06 93 ILE A CA 1
ATOM 754 C C . ILE A 1 93 ? 2.567 12.188 9.731 1.00 66.06 93 ILE A C 1
ATOM 756 O O . ILE A 1 93 ? 3.474 11.363 9.622 1.00 66.06 93 ILE A O 1
ATOM 760 N N . PRO A 1 94 ? 2.759 13.350 10.399 1.00 59.06 94 PRO A N 1
ATOM 761 C CA . PRO A 1 94 ? 4.079 13.733 10.906 1.00 59.06 94 PRO A CA 1
ATOM 762 C C . PRO A 1 94 ? 4.584 12.822 12.032 1.00 59.06 94 PRO A C 1
ATOM 764 O O . PRO A 1 94 ? 5.779 12.593 12.161 1.00 59.06 94 PRO A O 1
ATOM 767 N N . PHE A 1 95 ? 3.679 12.275 12.848 1.00 58.88 95 PHE A N 1
ATOM 768 C CA . PHE A 1 95 ? 4.024 11.397 13.969 1.00 58.88 95 PHE A CA 1
ATOM 769 C C . PHE A 1 95 ? 4.443 10.000 13.499 1.00 58.88 95 PHE A C 1
ATOM 771 O O . PHE A 1 95 ? 5.277 9.355 14.125 1.00 58.88 95 PHE A O 1
ATOM 778 N N . TYR A 1 96 ? 3.898 9.545 12.370 1.00 58.84 96 TYR A N 1
ATOM 779 C CA . TYR A 1 96 ? 4.313 8.293 11.742 1.00 58.84 96 TYR A CA 1
ATOM 780 C C . TYR A 1 96 ? 5.560 8.452 10.860 1.00 58.84 96 TYR A C 1
ATOM 782 O O . TYR A 1 96 ? 6.019 7.458 10.308 1.00 58.84 96 TYR A O 1
ATOM 790 N N . ALA A 1 97 ? 6.145 9.652 10.748 1.00 59.66 97 ALA A N 1
ATOM 791 C CA . ALA A 1 97 ? 7.246 9.932 9.827 1.00 59.66 97 ALA A CA 1
ATOM 792 C C . ALA A 1 97 ? 8.438 8.972 9.980 1.00 59.66 97 ALA A C 1
ATOM 794 O O . ALA A 1 97 ? 8.981 8.528 8.976 1.00 59.66 97 ALA A O 1
ATOM 795 N N . SER A 1 98 ? 8.817 8.582 11.200 1.00 53.97 98 SER A N 1
ATOM 796 C CA . SER A 1 98 ? 9.924 7.638 11.430 1.00 53.97 98 SER A CA 1
ATOM 797 C C . SER A 1 98 ? 9.624 6.224 10.915 1.00 53.97 98 SER A C 1
ATOM 799 O O . SER A 1 98 ? 10.468 5.612 10.262 1.00 53.97 98 SER A O 1
ATOM 801 N N . VAL A 1 99 ? 8.405 5.727 11.143 1.00 60.69 99 VAL A N 1
ATOM 802 C CA . VAL A 1 99 ? 7.920 4.449 10.593 1.00 60.69 99 VAL A CA 1
ATOM 803 C C . VAL A 1 99 ? 7.832 4.535 9.072 1.00 60.69 99 VAL A C 1
ATOM 805 O O . VAL A 1 99 ? 8.273 3.623 8.381 1.00 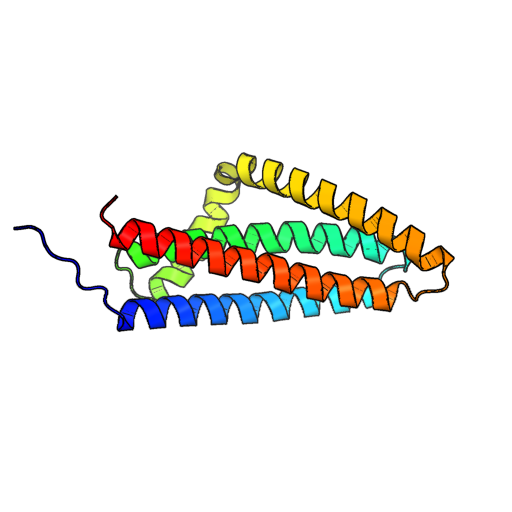60.69 99 VAL A O 1
ATOM 808 N N . PHE A 1 100 ? 7.341 5.659 8.547 1.00 63.16 100 PHE A N 1
ATOM 809 C CA . PHE A 1 100 ? 7.316 5.927 7.113 1.00 63.16 100 PHE A CA 1
ATOM 810 C C . PHE A 1 100 ? 8.720 5.888 6.512 1.00 63.16 100 PHE A C 1
ATOM 812 O O . PHE A 1 100 ? 8.908 5.219 5.503 1.00 63.16 100 PHE A O 1
ATOM 819 N N . VAL A 1 101 ? 9.710 6.535 7.131 1.00 63.97 101 VAL A N 1
ATOM 820 C CA . VAL A 1 101 ? 11.104 6.542 6.664 1.00 63.97 101 VAL A CA 1
ATOM 821 C C . VAL A 1 101 ? 11.707 5.139 6.703 1.00 63.97 101 VAL A C 1
ATOM 823 O O . VAL A 1 101 ? 12.283 4.707 5.707 1.00 63.97 101 VAL A O 1
ATOM 826 N N . PHE A 1 102 ? 11.534 4.395 7.799 1.00 64.19 102 PHE A N 1
ATOM 827 C CA . PHE A 1 102 ? 12.069 3.035 7.916 1.00 64.19 102 PHE A CA 1
ATOM 828 C C . PHE A 1 102 ? 11.439 2.076 6.898 1.00 64.19 102 PHE A C 1
ATOM 830 O O . PHE A 1 102 ? 12.145 1.394 6.158 1.00 64.19 102 PHE A O 1
ATOM 837 N N . SER A 1 103 ? 10.110 2.055 6.801 1.00 62.38 103 SER A N 1
ATOM 838 C CA . SER A 1 103 ? 9.408 1.230 5.816 1.00 62.38 103 SER A CA 1
ATOM 839 C C . SER A 1 103 ? 9.710 1.664 4.383 1.00 62.38 103 SER A C 1
ATOM 841 O O . SER A 1 103 ? 9.833 0.807 3.515 1.00 62.38 103 SER A O 1
ATOM 843 N N . THR A 1 104 ? 9.898 2.963 4.131 1.00 65.88 104 THR A N 1
ATOM 844 C CA . THR A 1 104 ? 10.371 3.469 2.834 1.00 65.88 104 THR A CA 1
ATOM 845 C C . THR A 1 104 ? 11.767 2.941 2.529 1.00 65.88 104 THR A C 1
ATOM 847 O O . THR A 1 104 ? 11.982 2.468 1.424 1.00 65.88 104 THR A O 1
ATOM 850 N N . ALA A 1 105 ? 12.700 2.940 3.485 1.00 68.25 105 ALA A N 1
ATOM 851 C CA . ALA A 1 105 ? 14.045 2.402 3.279 1.00 68.25 105 ALA A CA 1
ATOM 852 C C . ALA A 1 105 ? 14.029 0.896 2.960 1.00 68.25 105 ALA A C 1
ATOM 854 O O . ALA A 1 105 ? 14.691 0.457 2.020 1.00 68.25 105 ALA A O 1
ATOM 855 N N . VAL A 1 106 ? 13.219 0.114 3.683 1.00 66.81 106 VAL A N 1
ATOM 856 C CA . VAL A 1 106 ? 13.030 -1.323 3.416 1.00 66.81 106 VAL A CA 1
ATOM 857 C C . VAL A 1 106 ? 12.419 -1.550 2.029 1.00 66.81 106 VAL A C 1
ATOM 859 O O . VAL A 1 106 ? 12.919 -2.367 1.255 1.00 66.81 106 VAL A O 1
ATOM 862 N N . LEU A 1 107 ? 11.368 -0.803 1.683 1.00 67.75 107 LEU A N 1
ATOM 863 C CA . LEU A 1 107 ? 10.695 -0.916 0.388 1.00 67.75 107 LEU A CA 1
ATOM 864 C C . LEU A 1 107 ? 11.563 -0.406 -0.771 1.00 67.75 107 LEU A C 1
ATOM 866 O O . LEU A 1 107 ? 11.487 -0.961 -1.862 1.00 67.75 107 LEU A O 1
ATOM 870 N N . LEU A 1 108 ? 12.426 0.587 -0.543 1.00 68.38 108 LEU A N 1
ATOM 871 C CA . LEU A 1 108 ? 13.436 1.033 -1.504 1.00 68.38 108 LEU A CA 1
ATOM 872 C C . LEU A 1 108 ? 14.499 -0.043 -1.728 1.00 68.38 108 LEU A C 1
ATOM 874 O O . LEU A 1 108 ? 14.836 -0.310 -2.875 1.00 68.38 108 LEU A O 1
ATOM 878 N N . GLY A 1 109 ? 14.981 -0.706 -0.672 1.00 73.44 109 GLY A N 1
ATOM 879 C CA . GLY A 1 109 ? 15.899 -1.843 -0.802 1.00 73.44 109 GLY A CA 1
ATOM 880 C C . GLY A 1 109 ? 15.291 -2.979 -1.631 1.00 73.44 109 GLY A C 1
ATOM 881 O O . GLY A 1 109 ? 15.927 -3.496 -2.551 1.00 73.44 109 GLY A O 1
ATOM 882 N N . PHE A 1 110 ? 14.020 -3.300 -1.376 1.00 71.00 110 PHE A N 1
ATOM 883 C CA . PHE A 1 110 ? 13.265 -4.259 -2.184 1.00 71.00 110 PHE A CA 1
ATOM 884 C C . PHE A 1 110 ? 13.067 -3.772 -3.630 1.00 71.00 110 PHE A C 1
ATOM 886 O O . PHE A 1 110 ? 13.205 -4.545 -4.576 1.00 71.00 110 PHE A O 1
ATOM 893 N N . GLY A 1 111 ? 12.810 -2.475 -3.815 1.00 68.44 111 GLY A N 1
ATOM 894 C CA . GLY A 1 111 ? 12.689 -1.829 -5.120 1.00 68.44 111 GLY A CA 1
ATOM 895 C C . GLY A 1 111 ? 13.978 -1.868 -5.944 1.00 68.44 111 GLY A C 1
ATOM 896 O O . GLY A 1 111 ? 13.923 -2.109 -7.146 1.00 68.44 111 GLY A O 1
ATOM 897 N N . ILE A 1 112 ? 15.142 -1.707 -5.311 1.00 76.56 112 ILE A N 1
ATOM 898 C CA . ILE A 1 112 ? 16.450 -1.841 -5.969 1.00 76.56 112 ILE A CA 1
ATOM 899 C C . ILE A 1 112 ? 16.667 -3.287 -6.421 1.00 76.56 112 ILE A C 1
ATOM 901 O O . ILE A 1 112 ? 17.023 -3.517 -7.575 1.00 76.56 112 ILE A O 1
ATOM 905 N N . ALA A 1 113 ? 16.410 -4.267 -5.547 1.00 77.56 113 ALA A N 1
ATOM 906 C CA . ALA A 1 113 ? 16.512 -5.681 -5.909 1.00 77.56 113 ALA A CA 1
ATOM 907 C C . ALA A 1 113 ? 15.587 -6.033 -7.088 1.00 77.56 113 ALA A C 1
ATOM 909 O O . ALA A 1 113 ? 15.994 -6.729 -8.019 1.00 77.56 113 ALA A O 1
ATOM 910 N N . TYR A 1 114 ? 14.371 -5.486 -7.087 1.00 73.94 114 TYR A N 1
ATOM 911 C CA . TYR A 1 114 ? 13.413 -5.618 -8.179 1.00 73.94 114 TYR A CA 1
ATOM 912 C C . TYR A 1 114 ? 13.901 -4.990 -9.492 1.00 73.94 114 TYR A C 1
ATOM 914 O O . TYR A 1 114 ? 13.839 -5.638 -10.536 1.00 73.94 114 TYR A O 1
ATOM 922 N N . TYR A 1 115 ? 14.429 -3.765 -9.448 1.00 72.69 115 TYR A N 1
ATOM 923 C CA . TYR A 1 115 ? 14.988 -3.089 -10.619 1.00 72.69 115 TYR A CA 1
ATOM 924 C C . TYR A 1 115 ? 16.148 -3.891 -11.234 1.00 72.69 115 TYR A C 1
ATOM 926 O O . TYR A 1 115 ? 16.195 -4.110 -12.445 1.00 72.69 115 TYR A O 1
ATOM 934 N N . LEU A 1 116 ? 17.051 -4.411 -10.395 1.00 79.75 116 LEU A N 1
ATOM 935 C CA . LEU A 1 116 ? 18.156 -5.268 -10.836 1.00 79.75 116 LEU A CA 1
ATOM 936 C C . LEU A 1 116 ? 17.656 -6.576 -11.470 1.00 79.75 116 LEU A C 1
ATOM 938 O O . LEU A 1 116 ? 18.171 -6.983 -12.513 1.00 79.75 116 LEU A O 1
ATOM 942 N N . ALA A 1 117 ? 16.637 -7.212 -10.884 1.00 78.50 117 ALA A N 1
ATOM 943 C CA . ALA A 1 117 ? 16.016 -8.410 -11.446 1.00 78.50 117 ALA A CA 1
ATOM 944 C C . ALA A 1 117 ? 15.340 -8.127 -12.800 1.00 78.50 117 ALA A C 1
ATOM 946 O O . ALA A 1 117 ? 15.501 -8.906 -13.739 1.00 78.50 117 ALA A O 1
ATOM 947 N N . GLY A 1 118 ? 14.657 -6.986 -12.932 1.00 74.25 118 GLY A N 1
ATOM 948 C CA . GLY A 1 118 ? 14.036 -6.546 -14.183 1.00 74.25 118 GLY A CA 1
ATOM 949 C C . GLY A 1 118 ? 15.049 -6.305 -15.298 1.00 74.25 118 GLY A C 1
ATOM 950 O O . GLY A 1 118 ? 14.859 -6.785 -16.414 1.00 74.25 118 GLY A O 1
ATOM 951 N N . MET A 1 119 ? 16.165 -5.635 -14.993 1.00 76.44 119 MET A N 1
ATOM 952 C CA . MET A 1 119 ? 17.273 -5.480 -15.945 1.00 76.44 119 MET A CA 1
ATOM 953 C C . MET A 1 119 ? 17.9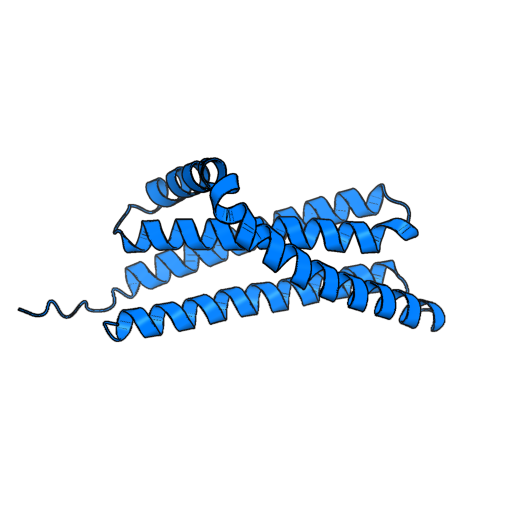02 -6.825 -16.330 1.00 76.44 119 MET A C 1
ATOM 955 O O . MET A 1 119 ? 18.278 -7.026 -17.484 1.00 76.44 119 MET A O 1
ATOM 959 N N . GLY A 1 120 ? 18.023 -7.754 -15.376 1.00 81.00 120 GLY A N 1
ATOM 960 C CA . GLY A 1 120 ? 18.502 -9.110 -15.637 1.00 81.00 120 GLY A CA 1
ATOM 961 C C . GLY A 1 120 ? 17.600 -9.853 -16.621 1.00 81.00 120 GLY A C 1
ATOM 962 O O . GLY A 1 120 ? 18.089 -10.380 -17.614 1.00 81.00 120 GLY A O 1
ATOM 963 N N . LEU A 1 121 ? 16.286 -9.835 -16.392 1.00 78.75 121 LEU A N 1
ATOM 964 C CA . LEU A 1 121 ? 15.292 -10.506 -17.236 1.00 78.75 121 LEU A CA 1
ATOM 965 C C . LEU A 1 121 ? 15.158 -9.878 -18.629 1.00 78.75 121 LEU A C 1
ATOM 967 O O . LEU A 1 121 ? 15.012 -10.608 -19.609 1.00 78.75 121 LEU A O 1
ATOM 971 N N . GLN A 1 122 ? 15.293 -8.553 -18.749 1.00 75.75 122 GLN A N 1
ATOM 972 C CA . GLN A 1 122 ? 15.348 -7.870 -20.050 1.00 75.75 122 GLN A CA 1
ATOM 973 C C . GLN A 1 122 ? 16.459 -8.418 -20.953 1.00 75.75 122 GLN A C 1
ATOM 975 O O . GLN A 1 122 ? 16.250 -8.578 -22.154 1.00 75.75 122 GLN A O 1
ATOM 980 N N . LYS A 1 123 ? 17.625 -8.770 -20.389 1.00 78.31 123 LYS A N 1
ATOM 981 C CA . LYS A 1 123 ? 18.721 -9.384 -21.161 1.00 78.31 123 LYS A CA 1
ATOM 982 C C . LYS A 1 123 ? 18.361 -10.758 -21.735 1.00 78.31 123 LYS A C 1
ATOM 984 O O . LYS A 1 123 ? 18.985 -11.181 -22.701 1.00 78.31 123 LYS A O 1
ATOM 989 N N . PHE A 1 124 ? 17.355 -11.429 -21.175 1.00 79.00 124 PHE A N 1
ATOM 990 C CA . PHE A 1 124 ? 16.821 -12.702 -21.664 1.00 79.00 124 PHE A CA 1
ATOM 991 C C . PHE A 1 124 ? 15.594 -12.526 -22.579 1.00 79.00 124 PHE A C 1
ATOM 993 O O . PHE A 1 124 ? 14.897 -13.499 -22.854 1.00 79.00 124 PHE A O 1
ATOM 1000 N N . GLY A 1 125 ? 15.314 -11.303 -23.046 1.00 79.56 125 GLY A N 1
ATOM 1001 C CA . GLY A 1 125 ? 14.233 -11.018 -23.996 1.00 79.56 125 GLY A CA 1
ATOM 1002 C C . GLY A 1 125 ? 12.834 -10.959 -23.378 1.00 79.56 125 GLY A C 1
ATOM 1003 O O . GLY A 1 125 ? 11.847 -11.015 -24.106 1.00 79.56 125 GLY A O 1
ATOM 1004 N N . TRP A 1 126 ? 12.729 -10.862 -22.050 1.00 79.38 126 TRP A N 1
ATOM 1005 C CA . TRP A 1 126 ? 11.437 -10.732 -21.378 1.00 79.38 126 TRP A CA 1
ATOM 1006 C C . TRP A 1 126 ? 10.851 -9.329 -21.536 1.00 79.38 126 TRP A C 1
ATOM 1008 O O . TRP A 1 126 ? 11.556 -8.325 -21.406 1.00 79.38 126 TRP A O 1
ATOM 1018 N N . ASP A 1 127 ? 9.536 -9.269 -21.748 1.00 81.25 127 ASP A N 1
ATOM 1019 C CA . ASP A 1 127 ? 8.794 -8.016 -21.825 1.00 81.25 127 ASP A CA 1
ATOM 1020 C C . ASP A 1 127 ? 8.736 -7.331 -20.448 1.00 81.25 127 ASP A C 1
ATOM 1022 O O . ASP A 1 127 ? 8.254 -7.875 -19.448 1.00 81.25 127 ASP A O 1
ATOM 1026 N N . VAL A 1 128 ? 9.229 -6.096 -20.417 1.00 73.62 128 VAL A N 1
ATOM 1027 C CA . VAL A 1 128 ? 9.300 -5.232 -19.236 1.00 73.62 128 VAL A CA 1
ATOM 1028 C C . VAL A 1 128 ? 7.929 -4.966 -18.638 1.00 73.62 128 VAL A C 1
ATOM 1030 O O . VAL A 1 128 ? 7.784 -4.918 -17.418 1.00 73.62 128 VAL A O 1
ATOM 1033 N N . GLN A 1 129 ? 6.925 -4.779 -19.486 1.00 73.69 129 GLN A N 1
ATOM 1034 C CA . GLN A 1 129 ? 5.572 -4.454 -19.076 1.00 73.69 129 GLN A CA 1
ATOM 1035 C C . GLN A 1 129 ? 4.909 -5.662 -18.410 1.00 73.69 129 GLN A C 1
ATOM 1037 O O . GLN A 1 129 ? 4.290 -5.510 -17.355 1.00 73.69 129 GLN A O 1
ATOM 1042 N N . ILE A 1 130 ? 5.124 -6.865 -18.954 1.00 77.56 130 ILE A N 1
ATOM 1043 C CA . ILE A 1 130 ? 4.660 -8.119 -18.341 1.00 77.56 130 ILE A CA 1
ATOM 1044 C C . ILE A 1 130 ? 5.347 -8.337 -16.988 1.00 77.56 130 ILE A C 1
ATOM 1046 O O . ILE A 1 130 ? 4.679 -8.640 -15.997 1.00 77.56 130 ILE A O 1
ATOM 1050 N N . PHE A 1 131 ? 6.664 -8.127 -16.910 1.00 77.19 131 PHE A N 1
ATOM 1051 C CA . PHE A 1 131 ? 7.403 -8.232 -15.651 1.00 77.19 131 PHE A CA 1
ATOM 1052 C C . PHE A 1 131 ? 6.869 -7.265 -14.582 1.00 77.19 131 PHE A C 1
ATOM 1054 O O . PHE A 1 131 ? 6.632 -7.679 -13.445 1.00 77.19 131 PHE A O 1
ATOM 1061 N N . VAL A 1 132 ? 6.603 -6.007 -14.957 1.00 72.06 132 VAL A N 1
ATOM 1062 C CA . VAL A 1 132 ? 6.017 -5.005 -14.055 1.00 72.06 132 VAL A CA 1
ATOM 1063 C C . VAL A 1 132 ? 4.644 -5.439 -13.564 1.00 72.06 132 VAL A C 1
ATOM 1065 O O . VAL A 1 132 ? 4.392 -5.371 -12.366 1.00 72.06 132 VAL A O 1
ATOM 1068 N N . GLN A 1 133 ? 3.775 -5.939 -14.441 1.00 74.62 133 GLN A N 1
ATOM 1069 C CA . GLN A 1 133 ? 2.445 -6.407 -14.044 1.00 74.62 133 GLN A CA 1
ATOM 1070 C C . GLN A 1 133 ? 2.509 -7.591 -13.074 1.00 74.62 133 GLN A C 1
ATOM 1072 O O . GLN A 1 133 ? 1.873 -7.548 -12.019 1.00 74.62 133 GLN A O 1
ATOM 1077 N N . ILE A 1 134 ? 3.301 -8.621 -13.392 1.00 77.75 134 ILE A N 1
ATOM 1078 C CA . ILE A 1 134 ? 3.473 -9.797 -12.526 1.00 77.75 134 ILE A CA 1
ATOM 1079 C C . ILE A 1 134 ? 4.009 -9.366 -11.163 1.00 77.75 134 ILE A C 1
ATOM 1081 O O . ILE A 1 134 ? 3.490 -9.784 -10.129 1.00 77.75 134 ILE A O 1
ATOM 1085 N N . PHE A 1 135 ? 5.018 -8.499 -11.144 1.00 74.06 135 PHE A N 1
ATOM 1086 C CA . PHE A 1 135 ? 5.596 -8.029 -9.897 1.00 74.06 135 PHE A CA 1
ATOM 1087 C C . PHE A 1 135 ? 4.627 -7.179 -9.086 1.00 74.06 135 PHE A C 1
ATOM 1089 O O . PHE A 1 135 ? 4.492 -7.409 -7.891 1.00 74.06 135 PHE A O 1
ATOM 1096 N N . THR A 1 136 ? 3.918 -6.241 -9.712 1.00 73.31 136 THR A N 1
ATOM 1097 C CA . THR A 1 136 ? 2.855 -5.456 -9.075 1.00 73.31 136 THR A CA 1
ATOM 1098 C C . THR A 1 136 ? 1.846 -6.380 -8.388 1.00 73.31 136 THR A C 1
ATOM 1100 O O . THR A 1 136 ? 1.523 -6.164 -7.221 1.00 73.31 136 THR A O 1
ATOM 1103 N N . VAL A 1 137 ? 1.417 -7.456 -9.055 1.00 74.81 137 VAL A N 1
ATOM 1104 C CA . VAL A 1 137 ? 0.507 -8.458 -8.477 1.00 74.81 137 VAL A CA 1
ATOM 1105 C C . VAL A 1 137 ? 1.157 -9.228 -7.321 1.00 74.81 137 VAL A C 1
ATOM 1107 O O . VAL A 1 137 ? 0.550 -9.353 -6.258 1.00 74.81 137 VAL A O 1
ATOM 1110 N N . LEU A 1 138 ? 2.389 -9.719 -7.479 1.00 73.38 138 LEU A N 1
ATOM 1111 C CA . LEU A 1 138 ? 3.099 -10.452 -6.421 1.00 73.38 138 LEU A CA 1
ATOM 1112 C C . LEU A 1 138 ? 3.334 -9.590 -5.178 1.00 73.38 138 LEU A C 1
ATOM 1114 O O . LEU A 1 138 ? 3.127 -10.050 -4.057 1.00 73.38 138 LEU A O 1
ATOM 1118 N N . ASN A 1 139 ? 3.729 -8.335 -5.368 1.00 70.44 139 ASN A N 1
ATOM 1119 C CA . ASN A 1 139 ? 4.001 -7.393 -4.288 1.00 70.44 139 ASN A CA 1
ATOM 1120 C C . ASN A 1 139 ? 2.714 -7.073 -3.516 1.00 70.44 139 ASN A C 1
ATOM 1122 O O . ASN A 1 139 ? 2.700 -7.071 -2.287 1.00 70.44 139 ASN A O 1
ATOM 1126 N N . VAL A 1 140 ? 1.601 -6.918 -4.240 1.00 68.12 140 VAL A N 1
ATOM 1127 C CA . VAL A 1 140 ? 0.250 -6.823 -3.676 1.00 68.12 140 VAL A CA 1
ATOM 1128 C C . VAL A 1 140 ? -0.090 -8.060 -2.832 1.00 68.12 140 VAL A C 1
ATOM 1130 O O . VAL A 1 140 ? -0.484 -7.909 -1.676 1.00 68.12 140 VAL A O 1
ATOM 1133 N N . ILE A 1 141 ? 0.113 -9.276 -3.352 1.00 71.25 141 ILE A N 1
ATOM 1134 C CA . ILE A 1 141 ? -0.170 -10.526 -2.620 1.00 71.25 141 ILE A CA 1
ATOM 1135 C C . ILE A 1 141 ? 0.666 -10.623 -1.339 1.00 71.25 141 ILE A C 1
ATOM 1137 O O . ILE A 1 141 ? 0.114 -10.880 -0.269 1.00 71.25 141 ILE A O 1
ATOM 1141 N N . VAL A 1 142 ? 1.981 -10.406 -1.428 1.00 70.00 142 VAL A N 1
ATOM 1142 C CA . VAL A 1 142 ? 2.897 -10.495 -0.279 1.00 70.00 142 VAL A CA 1
ATOM 1143 C C . VAL A 1 142 ? 2.524 -9.466 0.780 1.00 70.00 142 VAL A C 1
ATOM 1145 O O . VAL A 1 142 ? 2.383 -9.810 1.953 1.00 70.00 142 VAL A O 1
ATOM 1148 N N . PHE A 1 143 ? 2.317 -8.214 0.375 1.00 70.12 143 PHE A N 1
ATOM 1149 C CA . PHE A 1 143 ? 1.981 -7.141 1.297 1.00 70.12 143 PHE A CA 1
ATOM 1150 C C . PHE A 1 143 ? 0.656 -7.396 2.020 1.00 70.12 143 PHE A C 1
ATOM 1152 O O . PHE A 1 143 ? 0.565 -7.253 3.243 1.00 70.12 143 PHE A O 1
ATOM 1159 N N . TYR A 1 144 ? -0.367 -7.839 1.291 1.00 68.69 144 TYR A N 1
ATOM 1160 C CA . TYR A 1 144 ? -1.643 -8.170 1.907 1.00 68.69 144 TYR A CA 1
ATOM 1161 C C . TYR A 1 144 ? -1.581 -9.433 2.768 1.00 68.69 144 TYR A C 1
ATOM 1163 O O . TYR A 1 144 ? -2.199 -9.467 3.832 1.00 68.69 144 TYR A O 1
ATOM 1171 N N . GLY A 1 145 ? -0.783 -10.431 2.381 1.00 65.19 145 GLY A N 1
ATOM 1172 C CA . GLY A 1 145 ? -0.482 -11.586 3.224 1.00 65.19 145 GLY A CA 1
ATOM 1173 C C . GLY A 1 145 ? 0.150 -11.170 4.555 1.00 65.19 145 GLY A C 1
ATOM 1174 O O . GLY A 1 145 ? -0.311 -11.593 5.614 1.00 65.19 145 GLY A O 1
ATOM 1175 N N . LEU A 1 146 ? 1.138 -10.269 4.521 1.00 66.19 146 LEU A N 1
ATOM 1176 C CA . LEU A 1 146 ? 1.767 -9.709 5.722 1.00 66.19 146 LEU A CA 1
ATOM 1177 C C . LEU A 1 146 ? 0.771 -8.931 6.589 1.00 66.19 146 LEU A C 1
ATOM 1179 O O . LEU A 1 146 ? 0.787 -9.081 7.810 1.00 66.19 146 LEU A O 1
ATOM 1183 N N . LEU A 1 147 ? -0.125 -8.146 5.983 1.00 65.69 147 LEU A N 1
ATOM 1184 C CA . LEU A 1 147 ? -1.198 -7.456 6.703 1.00 65.69 147 LEU A CA 1
ATOM 1185 C C . LEU A 1 147 ? -2.134 -8.440 7.413 1.00 65.69 147 LEU A C 1
ATOM 1187 O O . LEU A 1 147 ? -2.416 -8.260 8.596 1.00 65.69 147 LEU A O 1
ATOM 1191 N N . VAL A 1 148 ? -2.591 -9.490 6.726 1.00 64.81 148 VAL A N 1
ATOM 1192 C CA . VAL A 1 148 ? -3.458 -10.521 7.318 1.00 64.81 148 VAL A CA 1
ATOM 1193 C C . VAL A 1 148 ? -2.741 -11.243 8.461 1.00 64.81 148 VAL A C 1
ATOM 1195 O O . VAL A 1 148 ? -3.302 -11.366 9.549 1.00 64.81 148 VAL A O 1
ATOM 1198 N N . LEU A 1 149 ? -1.487 -11.660 8.264 1.00 64.12 149 LEU A N 1
ATOM 1199 C CA . LEU A 1 149 ? -0.690 -12.333 9.296 1.00 64.12 149 LEU A CA 1
ATOM 1200 C C . LEU A 1 149 ? -0.452 -11.444 10.521 1.00 64.12 149 LEU A C 1
ATOM 1202 O O . LEU A 1 149 ? -0.634 -11.901 11.650 1.00 64.12 149 LEU A O 1
ATOM 1206 N N . ASN A 1 150 ? -0.110 -10.169 10.313 1.00 64.56 150 ASN A N 1
ATOM 1207 C CA . ASN A 1 150 ? 0.063 -9.191 11.387 1.00 64.56 150 ASN A CA 1
ATOM 1208 C C . ASN A 1 150 ? -1.226 -9.043 12.216 1.00 64.56 150 ASN A C 1
ATOM 1210 O O . ASN 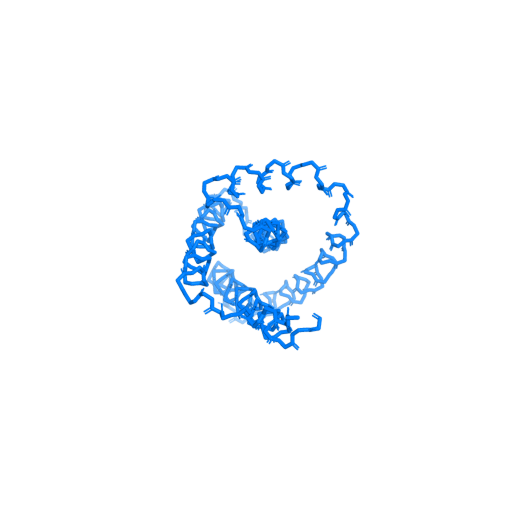A 1 150 ? -1.184 -9.020 13.446 1.00 64.56 150 ASN A O 1
ATOM 1214 N N . ARG A 1 151 ? -2.391 -9.048 11.554 1.00 64.06 151 ARG A N 1
ATOM 1215 C CA . ARG A 1 151 ? -3.696 -8.977 12.224 1.00 64.06 151 ARG A CA 1
ATOM 1216 C C . ARG A 1 151 ? -4.038 -10.247 12.987 1.00 64.06 151 ARG A C 1
ATOM 1218 O O . ARG A 1 151 ? -4.477 -10.147 14.127 1.00 64.06 151 ARG A O 1
ATOM 1225 N N . ILE A 1 152 ? -3.819 -11.427 12.406 1.00 64.06 152 ILE A N 1
ATOM 1226 C CA . ILE A 1 152 ? -4.022 -12.703 13.111 1.00 64.06 152 ILE A CA 1
ATOM 1227 C C . ILE A 1 152 ? -3.138 -12.7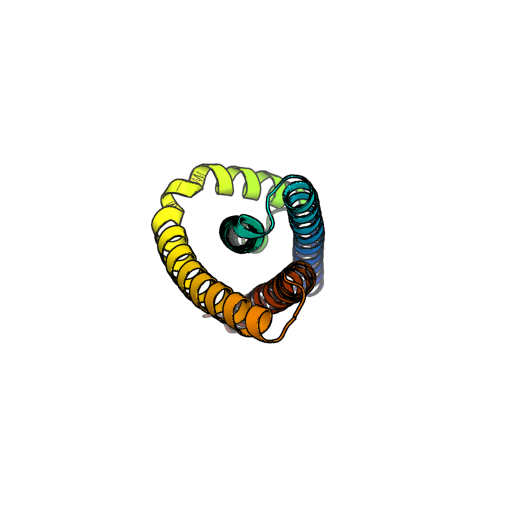65 14.364 1.00 64.06 152 ILE A C 1
ATOM 1229 O O . ILE A 1 152 ? -3.624 -13.146 15.429 1.00 64.06 152 ILE A O 1
ATOM 1233 N N . GLY A 1 153 ? -1.867 -12.361 14.254 1.00 58.22 153 GLY A N 1
ATOM 1234 C CA . GLY A 1 153 ? -0.930 -12.309 15.378 1.00 58.22 153 GLY A CA 1
ATOM 1235 C C . GLY A 1 153 ? -1.419 -11.408 16.513 1.00 58.22 153 GLY A C 1
ATOM 1236 O O . GLY A 1 153 ? -1.474 -11.846 17.660 1.00 58.22 153 GLY A O 1
ATOM 1237 N N . PHE A 1 154 ? -1.866 -10.196 16.185 1.00 58.16 154 PHE A N 1
ATOM 1238 C CA . PHE A 1 154 ? -2.376 -9.237 17.167 1.00 58.16 154 PHE A CA 1
ATOM 1239 C C . PHE A 1 154 ? -3.698 -9.679 17.826 1.00 58.16 154 PHE A C 1
ATOM 1241 O O . PHE A 1 154 ? -3.902 -9.497 19.023 1.00 58.16 154 PHE A O 1
ATOM 1248 N N . TYR A 1 155 ? -4.607 -10.315 17.080 1.00 60.06 155 TYR A N 1
ATOM 1249 C CA . TYR A 1 155 ? -5.830 -10.872 17.675 1.00 60.06 155 TYR A CA 1
ATOM 1250 C C . TYR A 1 155 ? -5.534 -12.012 18.648 1.00 60.06 155 TYR A C 1
ATOM 1252 O O . TYR A 1 155 ? -6.190 -12.130 19.683 1.00 60.06 155 TYR A O 1
ATOM 1260 N N . ARG A 1 156 ? -4.530 -12.839 18.338 1.00 58.41 156 ARG A N 1
ATOM 1261 C CA . ARG A 1 156 ? -4.086 -13.900 19.244 1.00 58.41 156 ARG A CA 1
ATOM 1262 C C . ARG A 1 156 ? -3.486 -13.334 20.531 1.00 58.41 156 ARG A C 1
ATOM 1264 O O . ARG A 1 156 ? -3.778 -13.900 21.580 1.00 58.41 156 ARG A O 1
ATOM 1271 N N . SER A 1 157 ? -2.718 -12.243 20.485 1.00 55.38 157 SER A N 1
ATOM 1272 C CA . SER A 1 157 ? -2.179 -11.613 21.704 1.00 55.38 157 SER A CA 1
ATOM 1273 C C . SER A 1 157 ? -3.282 -10.988 22.563 1.00 55.38 157 SER A C 1
ATOM 1275 O O . SER A 1 157 ? -3.346 -11.262 23.755 1.00 55.38 157 SER A O 1
ATOM 1277 N N . PHE A 1 158 ? -4.246 -10.285 21.957 1.00 52.06 158 PHE A N 1
ATOM 1278 C CA . PHE A 1 158 ? -5.381 -9.711 22.697 1.00 52.06 158 PHE A CA 1
ATOM 1279 C C . PHE A 1 158 ? -6.299 -10.777 23.318 1.00 52.06 158 PHE A C 1
ATOM 1281 O O . PHE A 1 158 ? -6.823 -10.588 24.411 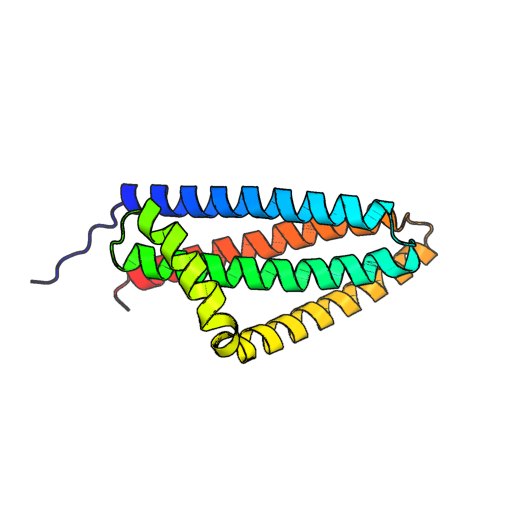1.00 52.06 158 PHE A O 1
ATOM 1288 N N . SER A 1 159 ? -6.479 -11.925 22.649 1.00 46.84 159 SER A N 1
ATOM 1289 C CA . SER A 1 159 ? -7.240 -13.055 23.209 1.00 46.84 159 SER A CA 1
ATOM 1290 C C . SER A 1 159 ? -6.551 -13.728 24.398 1.00 46.84 159 SER A C 1
ATOM 1292 O O . SER A 1 159 ? -7.202 -14.444 25.152 1.00 46.84 159 SER A O 1
ATOM 1294 N N . LYS A 1 160 ? -5.238 -13.516 24.552 1.00 45.78 160 LYS A N 1
ATOM 1295 C CA . LYS A 1 160 ? -4.432 -14.077 25.639 1.00 45.78 160 LYS A CA 1
ATOM 1296 C C . LYS A 1 160 ? -4.308 -13.146 26.848 1.00 45.78 160 LYS A C 1
ATOM 1298 O O . LYS A 1 160 ? -3.722 -13.562 27.837 1.00 45.78 160 LYS A O 1
ATOM 1303 N N . GLY A 1 161 ? -4.898 -11.948 26.800 1.00 40.12 161 GLY A N 1
ATOM 1304 C CA . GLY A 1 161 ? -4.915 -11.023 27.937 1.00 40.12 161 GLY A CA 1
ATOM 1305 C C . GLY A 1 161 ? -3.557 -10.395 28.274 1.00 40.12 161 GLY A C 1
ATOM 1306 O O . GLY A 1 161 ? -3.371 -9.986 29.416 1.00 40.12 161 GLY A O 1
ATOM 1307 N N . GLU A 1 162 ? -2.636 -10.329 27.307 1.00 39.38 162 GLU A N 1
ATOM 1308 C CA . GLU A 1 162 ? -1.352 -9.612 27.421 1.00 39.38 162 GLU A CA 1
ATOM 1309 C C . GLU A 1 162 ? -1.445 -8.176 26.887 1.00 39.38 162 GLU A C 1
ATOM 1311 O O . GLU A 1 162 ? -2.042 -7.978 25.799 1.00 39.38 162 GLU A O 1
#